Protein AF-A0A699ZUT2-F1 (afdb_monomer_lite)

Structure (mmCIF, N/CA/C/O backbone):
data_AF-A0A699ZUT2-F1
#
_entry.id   AF-A0A699ZUT2-F1
#
loop_
_atom_site.group_PDB
_atom_site.id
_atom_site.type_symbol
_atom_site.label_atom_id
_atom_site.label_alt_id
_atom_site.label_comp_id
_atom_site.label_asym_id
_atom_site.label_entity_id
_atom_site.label_seq_id
_atom_site.pdbx_PDB_ins_code
_atom_site.Cartn_x
_atom_site.Cartn_y
_atom_site.Cartn_z
_atom_site.occupancy
_atom_site.B_iso_or_equiv
_atom_site.auth_seq_id
_atom_site.auth_comp_id
_atom_site.auth_asym_id
_atom_site.auth_atom_id
_atom_site.pdbx_PDB_model_num
ATOM 1 N N . MET A 1 1 ? 23.102 4.026 -17.553 1.00 52.31 1 MET A N 1
ATOM 2 C CA . MET A 1 1 ? 23.564 2.687 -17.997 1.00 52.31 1 MET A CA 1
ATOM 3 C C . MET A 1 1 ? 22.927 2.369 -19.341 1.00 52.31 1 MET A C 1
ATOM 5 O O . MET A 1 1 ? 21.755 2.682 -19.497 1.00 52.31 1 MET A O 1
ATOM 9 N N . LYS A 1 2 ? 23.675 1.806 -20.303 1.00 62.84 2 LYS A N 1
ATOM 10 C CA . LYS A 1 2 ? 23.162 1.528 -21.662 1.00 62.84 2 LYS A CA 1
ATOM 11 C C . LYS A 1 2 ? 22.311 0.245 -21.755 1.00 62.84 2 LYS A C 1
ATOM 13 O O . LYS A 1 2 ? 21.400 0.224 -22.566 1.00 62.84 2 LYS A O 1
ATOM 18 N N . SER A 1 3 ? 22.538 -0.746 -20.881 1.00 69.25 3 SER A N 1
ATOM 19 C CA . SER A 1 3 ? 21.717 -1.967 -20.764 1.00 69.25 3 SER A CA 1
ATOM 20 C C . SER A 1 3 ? 21.745 -2.512 -19.327 1.00 69.25 3 SER A C 1
ATOM 22 O O . SER A 1 3 ? 22.806 -2.936 -18.875 1.00 69.25 3 SER A O 1
ATOM 24 N N . PRO A 1 4 ? 20.628 -2.495 -18.585 1.00 78.25 4 PRO A N 1
ATOM 25 C CA . PRO A 1 4 ? 20.560 -3.059 -17.234 1.00 78.25 4 PRO A CA 1
ATOM 26 C C . PRO A 1 4 ? 20.493 -4.589 -17.237 1.00 78.25 4 PRO A C 1
ATOM 28 O O . PRO A 1 4 ? 19.981 -5.164 -18.205 1.00 78.25 4 PRO A O 1
ATOM 31 N N . PRO A 1 5 ? 20.892 -5.240 -16.127 1.00 86.06 5 PRO A N 1
ATOM 32 C CA . PRO A 1 5 ? 20.570 -6.641 -15.874 1.00 86.06 5 PRO A CA 1
ATOM 33 C C . PRO A 1 5 ? 19.058 -6.886 -15.930 1.00 86.06 5 PRO A C 1
ATOM 35 O O . PRO A 1 5 ? 18.279 -6.035 -15.493 1.00 86.06 5 PRO A O 1
ATOM 38 N N . THR A 1 6 ? 18.639 -8.062 -16.402 1.00 86.56 6 THR A N 1
ATOM 39 C CA . THR A 1 6 ? 17.218 -8.437 -16.519 1.00 86.56 6 THR A CA 1
ATOM 40 C C . THR A 1 6 ? 16.470 -8.255 -15.201 1.00 86.56 6 THR A C 1
ATOM 42 O O . THR A 1 6 ? 15.451 -7.576 -15.177 1.00 86.56 6 THR A O 1
ATOM 45 N N . ALA A 1 7 ? 17.037 -8.724 -14.086 1.00 88.44 7 ALA A N 1
ATOM 46 C CA . ALA A 1 7 ? 16.442 -8.571 -12.757 1.00 88.44 7 ALA A CA 1
ATOM 47 C C . ALA A 1 7 ? 16.136 -7.104 -12.398 1.00 88.44 7 ALA A C 1
ATOM 49 O O . ALA A 1 7 ? 15.080 -6.796 -11.857 1.00 88.44 7 ALA A O 1
ATOM 50 N N . VAL A 1 8 ? 17.028 -6.172 -12.755 1.00 89.38 8 VAL A N 1
ATOM 51 C CA . VAL A 1 8 ? 16.824 -4.737 -12.498 1.00 89.38 8 VAL A CA 1
ATOM 52 C C . VAL A 1 8 ? 15.714 -4.173 -13.386 1.00 89.38 8 VAL A C 1
ATOM 54 O O . VAL A 1 8 ? 14.917 -3.372 -12.908 1.00 89.38 8 VAL A O 1
ATOM 57 N N . LYS A 1 9 ? 15.620 -4.603 -14.652 1.00 89.12 9 LYS A N 1
ATOM 58 C CA . LYS A 1 9 ? 14.530 -4.184 -15.551 1.00 89.12 9 LYS A CA 1
ATOM 59 C C . LYS A 1 9 ? 13.169 -4.603 -15.009 1.00 89.12 9 LYS A C 1
ATOM 61 O O . LYS A 1 9 ? 12.275 -3.769 -14.949 1.00 89.12 9 LYS A O 1
ATOM 66 N N . VAL A 1 10 ? 13.050 -5.853 -14.563 1.00 91.31 10 VAL A N 1
ATOM 67 C CA . VAL A 1 10 ? 11.799 -6.392 -14.013 1.00 91.31 10 VAL A CA 1
ATOM 68 C C . VAL A 1 10 ? 11.404 -5.655 -12.730 1.00 91.31 10 VAL A C 1
ATOM 70 O O . VAL A 1 10 ? 10.244 -5.292 -12.559 1.00 91.31 10 VAL A O 1
ATOM 73 N N . VAL A 1 11 ? 12.367 -5.360 -11.848 1.00 93.06 11 VAL A N 1
ATOM 74 C CA . VAL A 1 11 ? 12.107 -4.544 -10.650 1.00 93.06 11 VAL A CA 1
ATOM 75 C C . VAL A 1 11 ? 11.593 -3.158 -11.016 1.00 93.06 11 VAL A C 1
ATOM 77 O O . VAL A 1 11 ? 10.600 -2.701 -10.452 1.00 93.06 11 VAL A O 1
ATOM 80 N N . MET A 1 12 ? 12.232 -2.497 -11.977 1.00 92.31 12 MET A N 1
ATOM 81 C CA . MET A 1 12 ? 11.812 -1.166 -12.400 1.00 92.31 12 MET A CA 1
ATOM 82 C C . MET A 1 12 ? 10.453 -1.161 -13.099 1.00 92.31 12 MET A C 1
ATOM 84 O O . MET A 1 12 ? 9.676 -0.233 -12.896 1.00 92.31 12 MET A O 1
ATOM 88 N N . GLU A 1 13 ? 10.136 -2.201 -13.864 1.00 92.44 13 GLU A N 1
ATOM 89 C CA . GLU A 1 13 ? 8.817 -2.395 -14.463 1.00 92.44 13 GLU A CA 1
ATOM 90 C C . GLU A 1 13 ? 7.726 -2.496 -13.392 1.00 92.44 13 GLU A C 1
ATOM 92 O O . GLU A 1 13 ? 6.745 -1.755 -13.446 1.00 92.44 13 GLU A O 1
ATOM 97 N N . VAL A 1 14 ? 7.941 -3.312 -12.357 1.00 93.88 14 VAL A N 1
ATOM 98 C CA . VAL A 1 14 ? 7.014 -3.419 -11.221 1.00 93.88 14 VAL A CA 1
ATOM 99 C C . VAL A 1 14 ? 6.829 -2.077 -10.514 1.00 93.88 14 VAL A C 1
ATOM 101 O O . VAL A 1 14 ? 5.697 -1.689 -10.231 1.00 93.88 14 VAL A O 1
ATOM 104 N N . VAL A 1 15 ? 7.910 -1.334 -10.262 1.00 94.25 15 VAL A N 1
ATOM 105 C CA . VAL A 1 15 ? 7.824 -0.008 -9.627 1.00 94.25 15 VAL A CA 1
ATOM 106 C C . VAL A 1 15 ? 7.050 0.981 -10.504 1.00 94.25 15 VAL A C 1
ATOM 108 O O . VAL A 1 15 ? 6.222 1.734 -9.993 1.00 94.25 15 VAL A O 1
ATOM 111 N N . CYS A 1 16 ? 7.260 0.964 -11.823 1.00 94.31 16 CYS A N 1
ATOM 112 C CA . CYS A 1 16 ? 6.488 1.788 -12.748 1.00 94.31 16 CYS A CA 1
ATOM 113 C C . CYS A 1 16 ? 4.996 1.437 -12.721 1.00 94.31 16 CYS A C 1
ATOM 115 O O . CYS A 1 16 ? 4.174 2.348 -12.667 1.00 94.31 16 CYS A O 1
ATOM 117 N N . ILE A 1 17 ? 4.641 0.150 -12.705 1.00 93.88 17 ILE A N 1
ATOM 118 C CA . ILE A 1 17 ? 3.242 -0.294 -12.604 1.00 93.88 17 ILE A CA 1
ATOM 119 C C . ILE A 1 17 ? 2.628 0.167 -11.273 1.00 93.88 17 ILE A C 1
ATOM 121 O O . ILE A 1 17 ? 1.541 0.743 -11.272 1.00 93.88 17 ILE A O 1
ATOM 125 N N . MET A 1 18 ? 3.343 -0.012 -10.157 1.00 93.56 18 MET A N 1
ATOM 126 C CA . MET A 1 18 ? 2.904 0.408 -8.818 1.00 93.56 18 MET A CA 1
ATOM 127 C C . MET A 1 18 ? 2.629 1.913 -8.731 1.00 93.56 18 MET A C 1
ATOM 129 O O . MET A 1 18 ? 1.637 2.327 -8.133 1.00 93.56 18 MET A O 1
ATOM 133 N N . LEU A 1 19 ? 3.471 2.730 -9.367 1.00 93.50 19 LEU A N 1
ATOM 134 C CA . LEU A 1 19 ? 3.325 4.187 -9.428 1.00 93.50 19 LEU A CA 1
ATOM 135 C C . LEU A 1 19 ? 2.455 4.667 -10.605 1.00 93.50 19 LEU A C 1
ATOM 137 O O . LEU A 1 19 ? 2.426 5.860 -10.897 1.00 93.50 19 LEU A O 1
ATOM 141 N N . SER A 1 20 ? 1.745 3.760 -11.287 1.00 92.31 20 SER A N 1
ATOM 142 C CA . SER A 1 20 ? 0.875 4.070 -12.434 1.00 92.31 20 SER A CA 1
ATOM 143 C C . SER A 1 20 ? 1.576 4.817 -13.581 1.00 92.31 20 SER A C 1
ATOM 145 O O . SER A 1 20 ? 0.961 5.589 -14.323 1.00 92.31 20 SER A O 1
ATOM 147 N N . VAL A 1 21 ? 2.875 4.580 -13.759 1.00 92.75 21 VAL A N 1
ATOM 148 C CA . VAL A 1 21 ? 3.669 5.139 -14.853 1.00 92.75 21 VAL A CA 1
ATOM 149 C C . VAL A 1 21 ? 3.379 4.351 -16.127 1.00 92.75 21 VAL A C 1
ATOM 151 O O . VAL A 1 21 ? 3.568 3.137 -16.188 1.00 92.75 21 VAL A O 1
ATOM 154 N N . LYS A 1 22 ? 2.917 5.049 -17.168 1.00 88.94 22 LYS A N 1
ATOM 155 C CA . LYS A 1 22 ? 2.561 4.423 -18.447 1.00 88.94 22 LYS A CA 1
ATOM 156 C C . LYS A 1 22 ? 3.811 3.927 -19.191 1.00 88.94 22 LYS A C 1
ATOM 158 O O . LYS A 1 22 ? 4.807 4.656 -19.235 1.00 88.94 22 LYS A O 1
ATOM 163 N N . PRO A 1 23 ? 3.754 2.743 -19.826 1.00 89.81 23 PRO A N 1
ATOM 164 C CA . PRO A 1 23 ? 4.844 2.265 -20.661 1.00 89.81 23 PRO A CA 1
ATOM 165 C C . PRO A 1 23 ? 4.974 3.099 -21.933 1.00 89.81 23 PRO A C 1
ATOM 167 O O . PRO A 1 23 ? 4.012 3.702 -22.425 1.00 89.81 23 PRO A O 1
ATOM 170 N N . LYS A 1 24 ? 6.170 3.083 -22.515 1.00 88.00 24 LYS A N 1
ATOM 171 C CA . LYS A 1 24 ? 6.419 3.620 -23.848 1.00 88.00 24 LYS A CA 1
ATOM 172 C C . LYS A 1 24 ? 6.238 2.505 -24.873 1.00 88.00 24 LYS A C 1
ATOM 174 O O . LYS A 1 24 ? 6.893 1.477 -24.785 1.00 88.00 24 LYS A O 1
ATOM 179 N N . LYS A 1 25 ? 5.395 2.713 -25.886 1.00 85.00 25 LYS A N 1
ATOM 180 C CA . LYS A 1 25 ? 5.262 1.746 -26.986 1.00 85.00 25 LYS A CA 1
ATOM 181 C C . LYS A 1 25 ? 6.482 1.832 -27.899 1.00 85.00 25 LYS A C 1
ATOM 183 O O . LYS A 1 25 ? 6.680 2.854 -28.556 1.00 85.00 25 LYS A O 1
ATOM 188 N N . VAL A 1 26 ? 7.276 0.770 -27.946 1.00 83.25 26 VAL A N 1
ATOM 189 C CA . VAL A 1 26 ? 8.455 0.643 -28.817 1.00 83.25 26 VAL A CA 1
ATOM 190 C C . VAL A 1 26 ? 8.282 -0.545 -29.759 1.00 83.25 26 VAL A C 1
ATOM 192 O O . VAL A 1 26 ? 7.472 -1.429 -29.497 1.00 83.25 26 VAL A O 1
ATOM 195 N N . ASN A 1 27 ? 9.006 -0.565 -30.876 1.00 81.38 27 ASN A N 1
ATOM 196 C CA . ASN A 1 27 ? 8.993 -1.729 -31.762 1.00 81.38 27 ASN A CA 1
ATOM 197 C C . ASN A 1 27 ? 9.725 -2.891 -31.081 1.00 81.38 27 ASN A C 1
ATOM 199 O O . ASN A 1 27 ? 10.777 -2.689 -30.471 1.00 81.38 27 ASN A O 1
ATOM 203 N N . ASP A 1 28 ? 9.156 -4.088 -31.176 1.00 72.31 28 ASP A N 1
ATOM 204 C CA . ASP A 1 28 ? 9.745 -5.305 -30.633 1.00 72.31 28 ASP A CA 1
ATOM 205 C C . ASP A 1 28 ? 11.084 -5.590 -31.350 1.00 72.31 28 ASP A C 1
ATOM 207 O O . ASP A 1 28 ? 11.108 -5.671 -32.584 1.00 72.31 28 ASP A O 1
ATOM 211 N N . PRO A 1 29 ? 12.206 -5.736 -30.614 1.00 71.19 29 PRO A N 1
ATOM 212 C CA . PRO A 1 29 ? 13.508 -6.053 -31.198 1.00 71.19 29 PRO A CA 1
ATOM 213 C C . PRO A 1 29 ? 13.520 -7.357 -32.007 1.00 71.19 29 PRO A C 1
ATOM 215 O O . PRO A 1 29 ? 14.339 -7.497 -32.912 1.00 71.19 29 PRO A O 1
ATOM 218 N N . ALA A 1 30 ? 12.636 -8.307 -31.683 1.00 74.75 30 ALA A N 1
ATOM 219 C CA . ALA A 1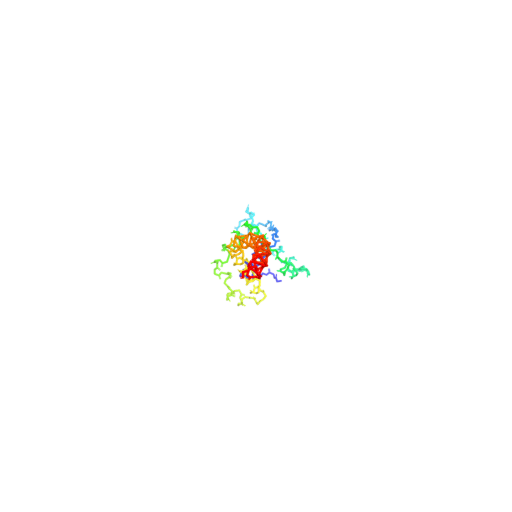 30 ? 12.515 -9.594 -32.365 1.00 74.75 30 ALA A CA 1
ATOM 220 C C . ALA A 1 30 ? 11.522 -9.562 -33.540 1.00 74.75 30 ALA A C 1
ATOM 222 O O . ALA A 1 30 ? 11.606 -10.401 -34.435 1.00 74.75 30 ALA A O 1
ATOM 223 N N . ASN A 1 31 ? 10.587 -8.606 -33.565 1.00 76.00 31 ASN A N 1
ATOM 224 C CA . ASN A 1 31 ? 9.647 -8.438 -34.670 1.00 76.00 31 ASN A CA 1
ATOM 225 C C . ASN A 1 31 ? 9.266 -6.957 -34.860 1.00 76.00 31 ASN A C 1
ATOM 227 O O . ASN A 1 31 ? 8.351 -6.469 -34.195 1.00 76.00 31 ASN A O 1
ATOM 231 N N . PRO A 1 32 ? 9.874 -6.250 -35.830 1.00 72.81 32 PRO A N 1
ATOM 232 C CA . PRO A 1 32 ? 9.634 -4.823 -36.062 1.00 72.81 32 PRO A CA 1
ATOM 233 C C . PRO A 1 32 ? 8.171 -4.447 -36.347 1.00 72.81 32 PRO A C 1
ATOM 235 O O . PRO A 1 32 ? 7.816 -3.274 -36.246 1.00 72.81 32 PRO A O 1
ATOM 238 N N . SER A 1 33 ? 7.321 -5.420 -36.700 1.00 75.44 33 SER A N 1
ATOM 239 C CA . SER A 1 33 ? 5.891 -5.208 -36.958 1.00 75.44 33 SER A CA 1
ATOM 240 C C . SER A 1 33 ? 5.034 -5.206 -35.685 1.00 75.44 33 SER A C 1
ATOM 242 O O . SER A 1 33 ? 3.864 -4.822 -35.731 1.00 75.44 33 SER A O 1
ATOM 244 N N . ARG A 1 34 ? 5.584 -5.628 -34.537 1.00 75.75 34 ARG A N 1
ATOM 245 C CA . ARG A 1 34 ? 4.878 -5.690 -33.251 1.00 75.75 34 ARG A CA 1
ATOM 246 C C . ARG A 1 34 ? 5.330 -4.547 -32.343 1.00 75.75 34 ARG A C 1
ATOM 248 O O . ARG A 1 34 ? 6.519 -4.279 -32.209 1.00 75.75 34 ARG A O 1
ATOM 255 N N . LYS A 1 35 ? 4.375 -3.883 -31.686 1.00 79.50 35 LYS A N 1
ATOM 256 C CA . LYS A 1 35 ? 4.663 -2.913 -30.619 1.00 79.50 35 LYS A CA 1
ATOM 257 C C . LYS A 1 35 ? 4.699 -3.632 -29.270 1.00 79.50 35 LYS A C 1
ATOM 259 O O . LYS A 1 35 ? 3.794 -4.410 -28.974 1.00 79.50 35 LYS A O 1
ATOM 264 N N . MET A 1 36 ? 5.726 -3.353 -28.479 1.00 81.62 36 MET A N 1
ATOM 265 C CA . MET A 1 36 ? 5.931 -3.846 -27.121 1.00 81.62 36 MET A CA 1
ATOM 266 C C . MET A 1 36 ? 5.895 -2.674 -26.137 1.00 81.62 36 MET A C 1
ATOM 268 O O . MET A 1 36 ? 6.329 -1.564 -26.459 1.00 81.62 36 MET A O 1
ATOM 272 N N . ASP A 1 37 ? 5.367 -2.928 -24.945 1.00 84.00 37 ASP A N 1
ATOM 273 C CA . ASP A 1 37 ? 5.354 -1.963 -23.853 1.00 84.00 37 ASP A CA 1
ATOM 274 C C . ASP A 1 37 ? 6.729 -1.951 -23.170 1.00 84.00 37 ASP A C 1
ATOM 276 O O . ASP A 1 37 ? 7.143 -2.924 -22.546 1.00 84.00 37 ASP A O 1
ATOM 280 N N . ASP A 1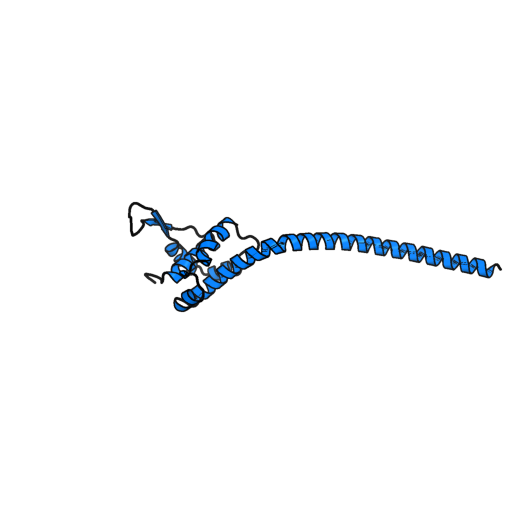 38 ? 7.462 -0.848 -23.324 1.00 87.81 38 ASP A N 1
ATOM 281 C CA . ASP A 1 38 ? 8.750 -0.619 -22.678 1.00 87.81 38 ASP A CA 1
ATOM 282 C C . ASP A 1 38 ? 8.582 0.228 -21.417 1.00 87.81 38 ASP A C 1
ATOM 284 O O . ASP A 1 38 ? 8.255 1.420 -21.468 1.00 87.81 38 ASP A O 1
ATOM 288 N N . TYR A 1 39 ? 8.865 -0.394 -20.278 1.00 89.56 39 TYR A N 1
ATOM 289 C CA . TYR A 1 39 ? 8.926 0.275 -18.984 1.00 89.56 39 TYR A CA 1
ATOM 290 C C . TYR A 1 39 ? 10.333 0.765 -18.628 1.00 89.56 39 TYR A C 1
ATOM 292 O O . TYR A 1 39 ? 10.482 1.571 -17.710 1.00 89.56 39 TYR A O 1
ATOM 300 N N . TRP A 1 40 ? 11.376 0.365 -19.363 1.00 88.88 40 TRP A N 1
ATOM 301 C CA . TRP A 1 40 ? 12.734 0.789 -19.045 1.00 88.88 40 TRP A CA 1
ATOM 302 C C . TRP A 1 40 ? 12.924 2.289 -19.283 1.00 88.88 40 TRP A C 1
ATOM 304 O O . TRP A 1 40 ? 13.340 2.998 -18.366 1.00 88.88 40 TRP A O 1
ATOM 314 N N . THR A 1 41 ? 12.548 2.805 -20.457 1.00 88.31 41 THR A N 1
ATOM 315 C CA . THR A 1 41 ? 12.643 4.245 -20.753 1.00 88.31 41 THR A CA 1
ATOM 316 C C . THR A 1 41 ? 11.960 5.131 -19.693 1.00 88.31 41 THR A C 1
ATOM 318 O O . THR A 1 41 ? 12.622 6.027 -19.161 1.00 88.31 41 THR A O 1
ATOM 321 N N . PRO A 1 42 ? 10.675 4.921 -19.334 1.00 91.25 42 PRO A N 1
ATOM 322 C CA . PRO A 1 42 ? 10.028 5.735 -18.305 1.00 91.25 42 PRO A CA 1
ATOM 323 C C . PRO A 1 42 ? 10.620 5.512 -16.907 1.00 91.25 42 PRO A C 1
ATOM 325 O O . PRO A 1 42 ? 10.683 6.458 -16.124 1.00 91.25 42 PRO A O 1
ATOM 328 N N . SER A 1 43 ? 11.130 4.315 -16.599 1.00 90.62 43 SER A N 1
ATOM 329 C CA . SER A 1 43 ? 11.789 4.063 -15.313 1.00 90.62 43 SER A CA 1
ATOM 330 C C . SER A 1 43 ? 13.067 4.884 -15.117 1.00 90.62 43 SER A C 1
ATOM 332 O O . SER A 1 43 ? 13.372 5.289 -14.000 1.00 90.62 43 SER A O 1
ATOM 334 N N . GLN A 1 44 ? 13.796 5.197 -16.193 1.00 89.75 44 GLN A N 1
ATOM 335 C CA . GLN A 1 44 ? 14.975 6.061 -16.110 1.00 89.75 44 GLN A CA 1
ATOM 336 C C . GLN A 1 44 ? 14.601 7.503 -15.763 1.00 89.75 44 GLN A C 1
ATOM 338 O O . GLN A 1 44 ? 15.295 8.135 -14.971 1.00 89.75 44 GLN A O 1
ATOM 343 N N . ALA A 1 45 ? 13.505 8.009 -16.334 1.00 90.75 45 ALA A N 1
ATOM 344 C CA . ALA A 1 45 ? 12.976 9.325 -15.989 1.00 90.75 45 ALA A CA 1
ATOM 345 C C . ALA A 1 45 ? 12.476 9.353 -14.538 1.00 90.75 45 ALA A C 1
ATOM 347 O O . ALA A 1 45 ? 12.768 10.293 -13.809 1.00 90.75 45 ALA A O 1
ATOM 348 N N . LEU A 1 46 ? 11.800 8.285 -14.105 1.00 91.38 46 LEU A N 1
ATOM 349 C CA . LEU A 1 46 ? 11.340 8.114 -12.729 1.00 91.38 46 LEU A CA 1
ATOM 350 C C . LEU A 1 46 ? 12.501 8.112 -11.724 1.00 91.38 46 LEU A C 1
ATOM 352 O O . LEU A 1 46 ? 12.420 8.779 -10.704 1.00 91.38 46 LEU A O 1
ATOM 356 N N . LEU A 1 47 ? 13.598 7.407 -12.018 1.00 89.19 47 LEU A N 1
ATOM 357 C CA . LEU A 1 47 ? 14.793 7.396 -11.163 1.00 89.19 47 LEU A CA 1
ATOM 358 C C . LEU A 1 47 ? 15.527 8.745 -11.133 1.00 89.19 47 LEU A C 1
ATOM 360 O O . LEU A 1 47 ? 16.267 9.008 -10.189 1.00 89.19 47 LEU A O 1
ATOM 364 N N . GLY A 1 48 ? 15.359 9.571 -12.167 1.00 89.75 48 GLY A N 1
ATOM 365 C CA . GLY A 1 48 ? 15.893 10.932 -12.221 1.00 89.75 48 GLY A CA 1
ATOM 366 C C . GLY A 1 48 ? 15.017 11.972 -11.516 1.00 89.75 48 GLY A C 1
ATOM 367 O O . GLY A 1 48 ? 15.446 13.115 -11.376 1.00 89.75 48 GLY A O 1
ATOM 368 N N . ASP A 1 49 ? 13.809 11.603 -11.086 1.00 93.12 49 ASP A N 1
ATOM 369 C CA . ASP A 1 49 ? 12.888 12.498 -10.390 1.00 93.12 49 ASP A CA 1
ATOM 370 C C . ASP A 1 49 ? 13.333 12.680 -8.925 1.00 93.12 49 ASP A C 1
ATOM 372 O O . ASP A 1 49 ? 13.360 11.704 -8.167 1.00 93.12 49 ASP A O 1
ATOM 376 N N . PRO A 1 50 ? 13.643 13.912 -8.475 1.00 93.19 50 PRO A N 1
ATOM 377 C CA . PRO A 1 50 ? 14.049 14.163 -7.092 1.00 93.19 50 PRO A CA 1
ATOM 378 C C . PRO A 1 50 ? 12.960 13.802 -6.070 1.00 93.19 50 PRO A C 1
ATOM 380 O O . PRO A 1 50 ? 13.272 13.536 -4.912 1.00 93.19 50 PRO A O 1
ATOM 383 N N . THR A 1 51 ? 11.690 13.747 -6.486 1.00 93.94 51 THR A N 1
ATOM 384 C CA . THR A 1 51 ? 10.551 13.384 -5.628 1.00 93.94 51 THR A CA 1
ATOM 385 C C . THR A 1 51 ? 10.291 11.880 -5.560 1.00 93.94 51 THR A C 1
ATOM 387 O O . THR A 1 51 ? 9.401 11.444 -4.832 1.00 93.94 51 THR A O 1
ATOM 390 N N . PHE A 1 52 ? 11.052 11.059 -6.293 1.00 92.94 52 PHE A N 1
ATOM 391 C CA . PHE A 1 52 ? 10.826 9.615 -6.370 1.00 92.94 52 PHE A CA 1
ATOM 392 C C . PHE A 1 52 ? 10.797 8.945 -4.992 1.00 92.94 52 PHE A C 1
ATOM 394 O O . PHE A 1 52 ? 9.900 8.155 -4.712 1.00 92.94 52 PHE A O 1
ATOM 401 N N . MET A 1 53 ? 11.736 9.294 -4.109 1.00 92.56 53 MET A N 1
ATOM 402 C CA . MET A 1 53 ? 11.784 8.706 -2.770 1.00 92.56 53 MET A CA 1
ATOM 403 C C . MET A 1 53 ? 10.566 9.098 -1.927 1.00 92.56 53 MET A C 1
ATOM 405 O O . MET A 1 53 ? 9.976 8.241 -1.274 1.00 92.56 53 MET A O 1
ATOM 409 N N . THR A 1 54 ? 10.146 10.363 -2.000 1.00 94.25 54 THR A N 1
ATOM 410 C CA . THR A 1 54 ? 8.932 10.856 -1.337 1.00 94.25 54 THR A CA 1
ATOM 411 C C . THR A 1 54 ? 7.700 10.097 -1.824 1.00 94.25 54 THR A C 1
ATOM 413 O O . THR A 1 54 ? 6.935 9.597 -1.008 1.00 94.25 54 THR A O 1
ATOM 416 N N . LYS A 1 55 ? 7.565 9.877 -3.140 1.00 94.12 55 LYS A N 1
ATOM 417 C CA . LYS A 1 55 ? 6.462 9.089 -3.722 1.00 94.12 55 LYS A CA 1
ATOM 418 C C . LYS A 1 55 ? 6.403 7.650 -3.201 1.00 94.12 55 LYS A C 1
ATOM 420 O O . LYS A 1 55 ? 5.314 7.103 -3.078 1.00 94.12 55 LYS A O 1
ATOM 425 N N . LEU A 1 56 ? 7.550 7.027 -2.915 1.00 93.19 56 LEU A N 1
ATOM 426 C CA . LEU A 1 56 ? 7.595 5.677 -2.337 1.00 93.19 56 LEU A CA 1
ATOM 427 C C . LEU A 1 56 ? 7.233 5.659 -0.846 1.00 93.19 56 LEU A C 1
ATOM 429 O O . LEU A 1 56 ? 6.657 4.677 -0.377 1.00 93.19 56 LEU A O 1
ATOM 433 N N . GLN A 1 57 ? 7.598 6.709 -0.106 1.00 91.81 57 GLN A N 1
ATOM 434 C CA . GLN A 1 57 ? 7.319 6.846 1.327 1.00 91.81 57 GLN A CA 1
ATOM 435 C C . GLN A 1 57 ? 5.856 7.208 1.598 1.00 91.81 57 GLN A C 1
ATOM 437 O O . GLN A 1 57 ? 5.242 6.648 2.502 1.00 91.81 57 GLN A O 1
ATOM 442 N N . GLU A 1 58 ? 5.300 8.108 0.793 1.00 93.94 58 GLU A N 1
ATOM 443 C CA 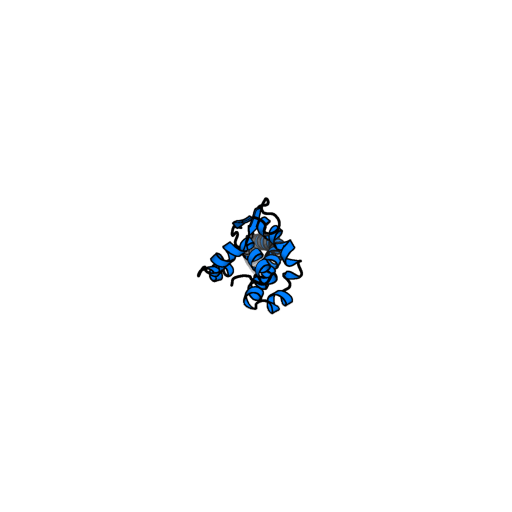. GLU A 1 58 ? 3.919 8.595 0.883 1.00 93.94 58 GLU A CA 1
ATOM 444 C C . GLU A 1 58 ? 2.940 7.749 0.056 1.00 93.94 58 GLU A C 1
ATOM 446 O O . GLU A 1 58 ? 1.792 8.138 -0.150 1.00 93.94 58 GLU A O 1
ATOM 451 N N . TYR A 1 59 ? 3.381 6.592 -0.443 1.00 94.31 59 TYR A N 1
ATOM 452 C CA . TYR A 1 59 ? 2.541 5.715 -1.244 1.00 94.31 59 TYR A CA 1
ATOM 453 C C . TYR A 1 59 ? 1.303 5.274 -0.454 1.00 94.31 59 TYR A C 1
ATOM 455 O O . TYR A 1 59 ? 1.420 4.713 0.642 1.00 94.31 59 TYR A O 1
ATOM 463 N N . ASP A 1 60 ? 0.117 5.494 -1.028 1.00 92.25 60 ASP A N 1
ATOM 464 C CA . ASP A 1 60 ? -1.158 5.104 -0.425 1.00 92.25 60 ASP A CA 1
ATOM 465 C C . ASP A 1 60 ? -1.352 3.581 -0.487 1.00 92.25 60 ASP A C 1
ATOM 467 O O . ASP A 1 60 ? -2.040 3.022 -1.343 1.00 92.25 60 ASP A O 1
ATOM 471 N N . LYS A 1 61 ? -0.700 2.898 0.453 1.00 89.56 61 LYS A N 1
ATOM 472 C CA . LYS A 1 61 ? -0.780 1.449 0.662 1.00 89.56 61 LYS A CA 1
ATOM 473 C C . LYS A 1 61 ? -2.171 0.971 1.092 1.00 89.56 61 LYS A C 1
ATOM 475 O O . LYS A 1 61 ? -2.442 -0.224 1.012 1.00 89.56 61 LYS A O 1
ATOM 480 N N . ASP A 1 62 ? -3.015 1.874 1.591 1.00 87.50 62 ASP A N 1
ATOM 481 C CA . ASP A 1 62 ? -4.345 1.552 2.104 1.00 87.50 62 ASP A CA 1
ATOM 482 C C . ASP A 1 62 ? -5.377 1.482 0.962 1.00 87.50 62 ASP A C 1
ATOM 484 O O . ASP A 1 62 ? -6.344 0.726 1.062 1.00 87.50 62 ASP A O 1
ATOM 488 N N . ASN A 1 63 ? -5.129 2.178 -0.158 1.00 88.44 63 ASN A N 1
ATOM 489 C CA . ASN A 1 63 ? -6.023 2.228 -1.322 1.00 88.44 63 ASN A CA 1
ATOM 490 C C . ASN A 1 63 ? -5.337 1.847 -2.645 1.00 88.44 63 ASN A C 1
ATOM 492 O O . ASN A 1 63 ? -5.521 2.510 -3.669 1.00 88.44 63 ASN A O 1
ATOM 496 N N . ILE A 1 64 ? -4.564 0.757 -2.668 1.00 91.75 64 ILE A N 1
ATOM 497 C CA . ILE A 1 64 ? -3.924 0.298 -3.909 1.00 91.75 64 ILE A CA 1
ATOM 498 C C . ILE A 1 64 ? -4.990 -0.245 -4.885 1.00 91.75 64 ILE A C 1
ATOM 500 O O . ILE A 1 64 ? -5.707 -1.195 -4.554 1.00 91.75 64 ILE A O 1
ATOM 504 N N . PRO A 1 65 ? -5.092 0.281 -6.123 1.00 91.62 65 PRO A N 1
ATOM 505 C CA . PRO A 1 65 ? -6.029 -0.234 -7.115 1.00 91.62 65 PRO A CA 1
ATOM 506 C C . PRO A 1 65 ? -5.819 -1.727 -7.401 1.00 91.62 65 PRO A C 1
ATOM 508 O O . PRO A 1 65 ? -4.708 -2.172 -7.698 1.00 91.62 65 PRO A O 1
ATOM 511 N N . ALA A 1 66 ? -6.905 -2.505 -7.419 1.00 90.19 66 ALA A N 1
ATOM 512 C CA . ALA A 1 66 ? -6.845 -3.952 -7.655 1.00 90.19 66 ALA A CA 1
ATOM 513 C C . ALA A 1 66 ? -6.175 -4.325 -8.992 1.00 90.19 66 ALA A C 1
ATOM 515 O O . ALA A 1 66 ? -5.516 -5.362 -9.086 1.00 90.19 66 ALA A O 1
ATOM 516 N N . VAL A 1 67 ? -6.303 -3.463 -10.008 1.00 92.31 67 VAL A N 1
ATOM 517 C CA . VAL A 1 67 ? -5.641 -3.630 -11.311 1.00 92.31 67 VAL A CA 1
ATOM 518 C C . VAL A 1 67 ? -4.114 -3.624 -11.187 1.00 92.31 67 VAL A C 1
ATOM 520 O O . VAL A 1 67 ? -3.456 -4.426 -11.843 1.00 92.31 67 VAL A O 1
ATOM 523 N N . ILE A 1 68 ? -3.552 -2.793 -10.301 1.00 93.75 68 ILE A N 1
ATOM 524 C CA . ILE A 1 68 ? -2.105 -2.696 -10.069 1.00 93.75 68 ILE A CA 1
ATOM 525 C C . ILE A 1 68 ? -1.606 -3.963 -9.378 1.00 93.75 68 ILE A C 1
ATOM 527 O O . ILE A 1 68 ? -0.689 -4.610 -9.876 1.00 93.75 68 ILE A O 1
ATOM 531 N N . ILE A 1 69 ? -2.251 -4.372 -8.281 1.00 92.12 69 ILE A N 1
ATOM 532 C CA . ILE A 1 69 ? -1.871 -5.591 -7.547 1.00 92.12 69 ILE A CA 1
ATOM 533 C C . ILE A 1 69 ? -1.957 -6.825 -8.449 1.00 92.12 69 ILE A C 1
ATOM 535 O O . ILE A 1 69 ? -1.044 -7.650 -8.471 1.00 92.12 69 ILE A O 1
ATOM 539 N N . THR A 1 70 ? -3.027 -6.937 -9.238 1.00 92.12 70 THR A N 1
ATOM 540 C CA . THR A 1 70 ? -3.214 -8.060 -10.169 1.00 92.12 70 THR A CA 1
ATOM 541 C C . THR A 1 70 ? -2.144 -8.073 -11.259 1.00 92.12 70 THR A C 1
ATOM 543 O O . THR A 1 70 ? -1.661 -9.145 -11.613 1.00 92.12 70 THR A O 1
ATOM 546 N N . ALA A 1 71 ? -1.732 -6.903 -11.756 1.00 92.19 71 ALA A N 1
ATOM 547 C CA . ALA A 1 71 ? -0.654 -6.793 -12.732 1.00 92.19 71 ALA A CA 1
ATOM 548 C C . ALA A 1 71 ? 0.723 -7.132 -12.135 1.00 92.19 71 ALA A C 1
ATOM 550 O O . ALA A 1 71 ? 1.541 -7.736 -12.820 1.00 92.19 71 ALA A O 1
ATOM 551 N N . VAL A 1 72 ? 0.982 -6.785 -10.870 1.00 92.81 72 VAL A N 1
ATOM 552 C CA . VAL A 1 72 ? 2.289 -6.979 -10.214 1.00 92.81 72 VAL A CA 1
ATOM 553 C C . VAL A 1 72 ? 2.491 -8.407 -9.696 1.00 92.81 72 VAL A C 1
ATOM 555 O O . VAL A 1 72 ? 3.609 -8.918 -9.756 1.00 92.81 72 VAL A O 1
ATOM 558 N N . ARG A 1 73 ? 1.437 -9.086 -9.229 1.00 90.69 73 ARG A N 1
ATOM 559 C CA . ARG A 1 73 ? 1.519 -10.446 -8.657 1.00 90.69 73 ARG A CA 1
ATOM 560 C C . ARG A 1 73 ? 2.305 -11.457 -9.504 1.00 90.69 73 ARG A C 1
ATOM 562 O O . ARG A 1 73 ? 3.226 -12.058 -8.955 1.00 90.69 73 ARG A O 1
ATOM 569 N N . PRO A 1 74 ? 2.061 -11.591 -10.823 1.00 91.69 74 PRO A N 1
ATOM 570 C CA . PRO A 1 74 ? 2.815 -12.519 -11.663 1.00 91.69 74 PRO A CA 1
ATOM 571 C C . PRO A 1 74 ? 4.319 -12.246 -11.704 1.00 91.69 74 PRO A C 1
ATOM 573 O O . PRO A 1 74 ? 5.082 -13.136 -12.059 1.00 91.69 74 PRO A O 1
ATOM 576 N N . TYR A 1 75 ? 4.767 -11.025 -11.397 1.00 90.00 75 TYR A N 1
ATOM 577 C CA . TYR A 1 75 ? 6.189 -10.704 -11.312 1.00 90.00 75 TYR A CA 1
ATOM 578 C C . TYR A 1 75 ? 6.789 -11.154 -9.982 1.00 90.00 75 TYR A C 1
ATOM 580 O O . TYR A 1 75 ? 7.917 -11.634 -9.976 1.00 90.00 75 TYR A O 1
ATOM 588 N N . LEU A 1 76 ? 6.040 -11.054 -8.880 1.00 87.94 76 LEU A N 1
ATOM 589 C CA . LEU A 1 76 ? 6.507 -11.449 -7.545 1.00 87.94 76 LEU A CA 1
ATOM 590 C C . LEU A 1 76 ? 6.760 -12.958 -7.423 1.00 87.94 76 LEU A C 1
ATOM 592 O O . LEU A 1 76 ? 7.608 -13.362 -6.626 1.00 87.94 76 LEU A O 1
ATOM 596 N N . ASP A 1 77 ? 6.059 -13.761 -8.226 1.00 86.75 77 ASP A N 1
ATOM 597 C CA . ASP A 1 77 ? 6.208 -15.220 -8.283 1.00 86.75 77 ASP A CA 1
ATOM 598 C C . ASP A 1 77 ? 7.350 -15.676 -9.213 1.00 86.75 77 ASP A C 1
ATOM 600 O O . ASP A 1 77 ? 7.737 -16.847 -9.207 1.00 86.75 77 ASP A O 1
ATOM 604 N N . LYS A 1 78 ? 7.924 -14.771 -10.023 1.00 85.44 78 LYS A N 1
ATOM 605 C CA . LYS A 1 78 ? 9.018 -15.117 -10.941 1.00 85.44 78 LYS A CA 1
ATOM 606 C C . LYS A 1 78 ? 10.354 -15.235 -10.197 1.00 85.44 78 LYS A C 1
ATOM 608 O O . LYS A 1 78 ? 10.684 -14.369 -9.385 1.00 85.44 78 LYS A O 1
ATOM 613 N N . PRO A 1 79 ? 11.218 -16.202 -10.569 1.00 83.44 79 PRO A N 1
ATOM 614 C CA . PRO A 1 79 ? 12.566 -16.327 -10.003 1.00 83.44 79 PRO A CA 1
ATOM 615 C C . PRO A 1 79 ? 13.430 -15.070 -10.186 1.00 83.44 79 PRO A C 1
ATOM 617 O O . PRO A 1 79 ? 14.265 -14.748 -9.341 1.00 83.44 79 PRO A O 1
ATOM 620 N N . GLU A 1 80 ? 13.203 -14.332 -11.275 1.00 82.44 80 GLU A N 1
ATOM 621 C CA . GLU A 1 80 ? 13.910 -13.091 -11.616 1.00 82.44 80 GLU A CA 1
ATOM 622 C C . GLU A 1 80 ? 13.635 -11.947 -10.630 1.00 82.44 80 GLU A C 1
ATOM 624 O O . GLU A 1 80 ? 14.455 -11.039 -10.506 1.00 82.44 80 GLU A O 1
ATOM 629 N N . PHE A 1 81 ? 12.512 -12.010 -9.906 1.00 85.81 81 PHE A N 1
ATOM 630 C CA . PHE A 1 81 ? 12.144 -11.056 -8.860 1.00 85.81 81 PHE A CA 1
ATOM 631 C C . PHE A 1 81 ? 12.519 -11.549 -7.455 1.00 85.81 81 PHE A C 1
ATOM 633 O O . PHE A 1 81 ? 12.194 -10.904 -6.457 1.00 85.81 81 PHE A O 1
ATOM 640 N N . SER A 1 82 ? 13.217 -12.68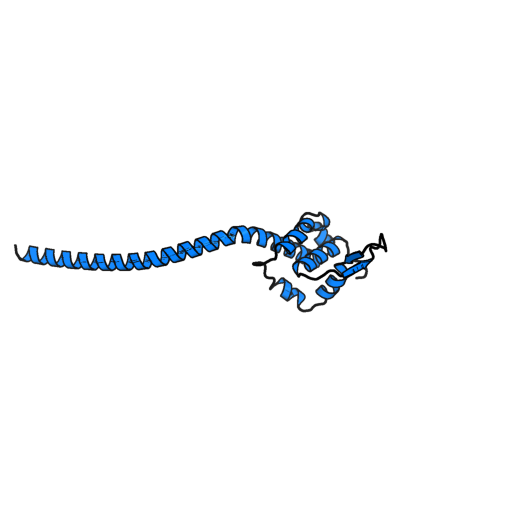4 -7.336 1.00 88.12 82 SER A N 1
ATOM 641 C CA . SER A 1 82 ? 13.655 -13.169 -6.028 1.00 88.12 82 SER A CA 1
ATOM 642 C C . SER A 1 82 ? 14.617 -12.161 -5.374 1.00 88.12 82 SER A C 1
ATOM 644 O O . SER A 1 82 ? 15.566 -11.704 -6.022 1.00 88.12 82 SER A O 1
ATOM 646 N N . PRO A 1 83 ? 14.416 -11.806 -4.089 1.00 89.31 83 PRO A N 1
ATOM 647 C CA . PRO A 1 83 ? 15.262 -10.827 -3.411 1.00 89.31 83 PRO A CA 1
ATOM 648 C C . PRO A 1 83 ? 16.754 -11.179 -3.476 1.00 89.31 83 PRO A C 1
ATOM 650 O O . PRO A 1 83 ? 17.580 -10.297 -3.683 1.00 89.31 83 PRO A O 1
ATOM 653 N N . GLU A 1 84 ? 17.105 -12.463 -3.389 1.00 89.25 84 GLU A N 1
ATOM 654 C CA . GLU A 1 84 ? 18.492 -12.933 -3.477 1.00 89.25 84 GLU A CA 1
ATOM 655 C C . GLU A 1 84 ? 19.132 -12.661 -4.846 1.00 89.25 84 GLU A C 1
ATOM 657 O O . GLU A 1 84 ? 20.270 -12.190 -4.925 1.00 89.25 84 GLU A O 1
ATOM 662 N N . LEU A 1 85 ? 18.407 -12.929 -5.937 1.00 87.88 85 LEU A N 1
ATOM 663 C CA . LEU A 1 85 ? 18.902 -12.710 -7.296 1.00 87.88 85 LEU A CA 1
ATOM 664 C C . LEU A 1 85 ? 19.004 -11.211 -7.594 1.00 87.88 85 LEU A C 1
ATOM 666 O O . LEU A 1 85 ? 20.017 -10.748 -8.126 1.00 87.88 85 LEU A O 1
ATOM 670 N N . VAL A 1 86 ? 18.001 -10.435 -7.178 1.00 90.25 86 VAL A N 1
ATOM 671 C CA . VAL A 1 86 ? 18.005 -8.976 -7.323 1.00 90.25 86 VAL A CA 1
ATOM 672 C C . VAL A 1 86 ? 19.143 -8.348 -6.515 1.00 90.25 86 VAL A C 1
ATOM 674 O O . VAL A 1 86 ? 19.824 -7.464 -7.029 1.00 90.25 86 VAL A O 1
ATOM 677 N N . GLN A 1 87 ? 19.413 -8.817 -5.293 1.00 91.31 87 GLN A N 1
ATOM 678 C CA . GLN A 1 87 ? 20.498 -8.298 -4.454 1.00 91.31 87 GLN A CA 1
ATOM 679 C C . GLN A 1 87 ? 21.876 -8.509 -5.082 1.00 91.31 87 GLN A C 1
ATOM 681 O O . GLN A 1 87 ? 22.712 -7.604 -5.025 1.00 91.31 87 GLN A O 1
ATOM 686 N N . LYS A 1 88 ? 22.096 -9.669 -5.717 1.00 88.75 88 LYS A N 1
ATOM 687 C CA . LYS A 1 88 ? 23.323 -9.947 -6.479 1.00 88.75 88 LYS A CA 1
ATOM 688 C C . LYS A 1 88 ? 23.484 -9.000 -7.671 1.00 88.75 88 LYS A C 1
ATOM 690 O O . LYS A 1 88 ? 24.608 -8.640 -8.002 1.00 88.75 88 LYS A O 1
ATOM 695 N N . ALA A 1 89 ? 22.382 -8.578 -8.293 1.00 89.69 89 ALA A N 1
ATOM 696 C CA . ALA A 1 89 ? 22.408 -7.646 -9.418 1.00 89.69 89 ALA A CA 1
ATOM 697 C C . ALA A 1 89 ? 22.554 -6.174 -8.985 1.00 89.69 89 ALA A C 1
ATOM 699 O O . ALA A 1 89 ? 23.285 -5.415 -9.621 1.00 89.69 89 ALA A O 1
ATOM 700 N N . SER A 1 90 ? 21.842 -5.740 -7.939 1.00 89.19 90 SER A N 1
ATOM 701 C CA . SER A 1 90 ? 21.877 -4.366 -7.428 1.00 89.19 90 SER A CA 1
ATOM 702 C C . SER A 1 90 ? 21.267 -4.250 -6.026 1.00 89.19 90 SER A C 1
ATOM 704 O O . SER A 1 90 ? 20.095 -4.558 -5.804 1.00 89.19 90 SER A O 1
ATOM 706 N N . LYS A 1 91 ? 22.034 -3.678 -5.087 1.00 89.50 91 LYS A N 1
ATOM 707 C CA . LYS A 1 91 ? 21.557 -3.371 -3.724 1.00 89.50 91 LYS A CA 1
ATOM 708 C C . LYS A 1 91 ? 20.396 -2.371 -3.711 1.00 89.50 91 LYS A C 1
ATOM 710 O O . LYS A 1 91 ? 19.496 -2.495 -2.889 1.00 89.50 91 LYS A O 1
ATOM 715 N N . ALA A 1 92 ? 20.395 -1.398 -4.623 1.00 88.12 92 ALA A N 1
ATOM 716 C CA . ALA A 1 92 ? 19.306 -0.428 -4.723 1.00 88.12 92 ALA A CA 1
ATOM 717 C C . ALA A 1 92 ? 18.024 -1.086 -5.261 1.00 88.12 92 ALA A C 1
ATOM 719 O O . ALA A 1 92 ? 16.945 -0.889 -4.707 1.00 88.12 92 ALA A O 1
ATOM 720 N N . ALA A 1 93 ? 18.152 -1.939 -6.286 1.00 90.31 93 ALA A N 1
ATOM 721 C CA . ALA A 1 93 ? 17.018 -2.691 -6.822 1.00 90.31 93 ALA A CA 1
ATOM 722 C C . ALA A 1 93 ? 16.449 -3.677 -5.789 1.00 90.31 93 ALA A C 1
ATOM 724 O O . ALA A 1 93 ? 15.247 -3.914 -5.764 1.00 90.31 93 ALA A O 1
ATOM 725 N N . PHE A 1 94 ? 17.284 -4.211 -4.897 1.00 92.06 94 PHE A N 1
ATOM 726 C CA . PHE A 1 94 ? 16.830 -5.060 -3.798 1.00 92.06 94 PHE A CA 1
ATOM 727 C C . PHE A 1 94 ? 15.889 -4.331 -2.836 1.00 92.06 94 PHE A C 1
ATOM 729 O O . PHE A 1 94 ? 14.855 -4.887 -2.473 1.00 92.06 94 PHE A O 1
ATOM 736 N N . GLY A 1 95 ? 16.197 -3.081 -2.474 1.00 92.88 95 GLY A N 1
ATOM 737 C CA . GLY A 1 95 ? 15.300 -2.261 -1.654 1.00 92.88 95 GLY A CA 1
ATOM 738 C C . GLY A 1 95 ? 13.935 -2.060 -2.320 1.00 92.88 95 GLY A C 1
ATOM 739 O O . GLY A 1 95 ? 12.904 -2.253 -1.683 1.00 92.88 95 GLY A O 1
ATOM 740 N N . LEU A 1 96 ? 13.926 -1.768 -3.624 1.00 93.50 96 LEU A N 1
ATOM 741 C CA . LEU A 1 96 ? 12.695 -1.613 -4.409 1.00 93.50 96 LEU A CA 1
ATOM 742 C C . LEU A 1 96 ? 11.913 -2.929 -4.559 1.00 93.50 96 LEU A C 1
ATOM 744 O O . LEU A 1 96 ? 10.687 -2.931 -4.464 1.00 93.50 96 LEU A O 1
ATOM 748 N N . CYS A 1 97 ? 12.608 -4.055 -4.737 1.00 93.50 97 CYS A N 1
ATOM 749 C CA . CYS A 1 97 ? 12.007 -5.390 -4.749 1.00 93.50 97 CYS A CA 1
ATOM 750 C C . CYS A 1 97 ? 11.314 -5.695 -3.413 1.00 93.50 97 CYS A C 1
ATOM 752 O O . CYS A 1 97 ? 10.148 -6.096 -3.396 1.00 93.50 97 CYS A O 1
ATOM 754 N N . GLN A 1 98 ? 11.991 -5.452 -2.286 1.00 94.06 98 GLN A N 1
ATOM 755 C CA . GLN A 1 98 ? 11.387 -5.633 -0.967 1.00 94.06 98 GLN A CA 1
ATOM 756 C C . GLN A 1 98 ? 10.198 -4.704 -0.739 1.00 94.06 98 GLN A C 1
ATOM 758 O O . GLN A 1 98 ? 9.172 -5.163 -0.244 1.00 94.06 98 GLN A O 1
ATOM 763 N N . TRP A 1 99 ? 10.313 -3.434 -1.132 1.00 95.31 99 TRP A N 1
ATOM 764 C CA . TRP A 1 99 ? 9.221 -2.470 -1.038 1.00 95.31 99 TRP A CA 1
ATOM 765 C C . TRP A 1 99 ? 7.979 -2.963 -1.790 1.00 95.31 99 TRP A C 1
ATOM 767 O O . TRP A 1 99 ? 6.905 -3.038 -1.200 1.00 95.31 99 TRP A O 1
ATOM 777 N N . ALA A 1 100 ? 8.122 -3.412 -3.040 1.00 94.38 100 ALA A N 1
ATOM 778 C CA . ALA A 1 100 ? 6.995 -3.919 -3.826 1.00 94.38 100 ALA A CA 1
ATOM 779 C C . ALA A 1 100 ? 6.344 -5.163 -3.188 1.00 94.38 100 ALA A C 1
ATOM 781 O O . ALA A 1 100 ? 5.117 -5.253 -3.115 1.00 94.38 100 ALA A O 1
ATOM 782 N N . ARG A 1 101 ? 7.152 -6.097 -2.662 1.00 93.50 101 ARG A N 1
ATOM 783 C CA . ARG A 1 101 ? 6.645 -7.275 -1.930 1.00 93.50 101 ARG A CA 1
ATOM 784 C C . ARG A 1 101 ? 5.921 -6.882 -0.645 1.00 93.50 101 ARG A C 1
ATOM 786 O O . ARG A 1 101 ? 4.897 -7.476 -0.322 1.00 93.50 101 ARG A O 1
ATOM 793 N N . ALA A 1 102 ? 6.440 -5.892 0.079 1.00 93.62 102 ALA A N 1
ATOM 794 C CA . ALA A 1 102 ? 5.814 -5.383 1.291 1.00 93.62 102 ALA A CA 1
ATOM 795 C C . ALA A 1 102 ? 4.454 -4.735 0.991 1.00 93.62 102 ALA A C 1
ATOM 797 O O . ALA A 1 102 ? 3.506 -4.976 1.733 1.00 93.62 102 ALA A O 1
ATOM 798 N N . MET A 1 103 ? 4.334 -3.985 -0.110 1.00 94.19 103 MET A N 1
ATOM 799 C CA . MET A 1 103 ? 3.064 -3.377 -0.518 1.00 94.19 103 MET A CA 1
ATOM 800 C C . MET A 1 103 ? 2.006 -4.422 -0.901 1.00 94.19 103 MET A C 1
ATOM 802 O O . MET A 1 103 ? 0.864 -4.309 -0.465 1.00 94.19 103 MET A O 1
ATOM 806 N N . GLU A 1 104 ? 2.370 -5.472 -1.648 1.00 92.69 104 GLU A N 1
ATOM 807 C CA . GLU A 1 104 ? 1.425 -6.559 -1.968 1.00 92.69 104 GLU A CA 1
ATOM 808 C C . GLU A 1 104 ? 0.986 -7.320 -0.712 1.00 92.69 104 GLU A C 1
ATOM 810 O O . GLU A 1 104 ? -0.207 -7.557 -0.504 1.00 92.69 104 GLU A O 1
ATOM 815 N N . ALA A 1 105 ? 1.938 -7.639 0.170 1.00 91.56 105 ALA A N 1
ATOM 816 C CA . ALA A 1 105 ? 1.635 -8.300 1.431 1.00 91.56 105 ALA A CA 1
ATOM 817 C C . ALA A 1 105 ? 0.726 -7.435 2.320 1.00 91.56 105 ALA A C 1
ATOM 819 O O . ALA A 1 105 ? -0.180 -7.971 2.964 1.00 91.56 105 ALA A O 1
ATOM 820 N N . TYR A 1 106 ? 0.943 -6.114 2.334 1.00 92.38 106 TYR A N 1
ATOM 821 C CA . TYR A 1 106 ? 0.098 -5.164 3.050 1.00 92.38 106 TYR A CA 1
ATOM 822 C C . TYR A 1 106 ? -1.328 -5.163 2.502 1.00 92.38 106 TYR A C 1
ATOM 824 O O . TYR A 1 106 ? -2.246 -5.386 3.283 1.00 92.38 106 TYR A O 1
ATOM 832 N N . ASP A 1 107 ? -1.526 -5.008 1.188 1.00 91.19 107 ASP A N 1
ATOM 833 C CA . ASP A 1 107 ? -2.855 -5.045 0.550 1.00 91.19 107 ASP A CA 1
ATOM 834 C C . ASP A 1 107 ? -3.619 -6.333 0.901 1.00 91.19 107 ASP A C 1
ATOM 836 O O . ASP A 1 107 ? -4.795 -6.301 1.285 1.00 91.19 107 ASP A O 1
ATOM 840 N N . ARG A 1 108 ? -2.931 -7.480 0.856 1.00 88.50 108 ARG A N 1
ATOM 841 C CA . ARG A 1 108 ? -3.521 -8.773 1.216 1.00 88.50 108 ARG A CA 1
ATOM 842 C C . ARG A 1 108 ? -4.016 -8.801 2.663 1.00 88.50 108 ARG A C 1
ATOM 844 O O . ARG A 1 108 ? -5.102 -9.314 2.927 1.00 88.50 108 ARG A O 1
ATOM 851 N N . VAL A 1 109 ? -3.227 -8.277 3.600 1.00 87.25 109 VAL A N 1
ATOM 852 C CA . VAL A 1 109 ? -3.588 -8.239 5.026 1.00 87.25 109 VAL A CA 1
ATOM 853 C C . VAL A 1 109 ? -4.648 -7.171 5.297 1.00 87.25 109 VAL A C 1
ATOM 855 O O . VAL A 1 109 ? -5.602 -7.434 6.029 1.00 87.25 109 VAL A O 1
ATOM 858 N N . ALA A 1 110 ? -4.536 -5.997 4.678 1.00 86.88 110 ALA A N 1
ATOM 859 C CA . ALA A 1 110 ? -5.462 -4.882 4.828 1.00 86.88 110 ALA A CA 1
ATOM 860 C C . ALA A 1 110 ? -6.895 -5.292 4.469 1.00 86.88 110 ALA A C 1
ATOM 862 O O . ALA A 1 110 ? -7.813 -5.005 5.233 1.00 86.88 110 ALA A O 1
ATOM 863 N N . LYS A 1 111 ? -7.087 -6.081 3.404 1.00 82.31 111 LYS A N 1
ATOM 864 C CA . LYS A 1 111 ? -8.402 -6.634 3.022 1.00 82.31 111 LYS A CA 1
ATOM 865 C C . LYS A 1 111 ? -9.043 -7.517 4.095 1.00 82.31 111 LYS A C 1
ATOM 867 O O . LYS A 1 111 ? -10.264 -7.561 4.204 1.00 82.31 111 LYS A O 1
ATOM 872 N N . VAL A 1 112 ? -8.239 -8.201 4.908 1.00 82.81 112 VAL A N 1
ATOM 873 C CA . VAL A 1 112 ? -8.721 -9.038 6.021 1.00 82.81 112 VAL A CA 1
ATOM 874 C C . VAL A 1 112 ? -8.936 -8.212 7.293 1.00 82.81 112 VAL A C 1
ATOM 876 O O . VAL A 1 112 ? -9.815 -8.521 8.099 1.00 82.81 112 VAL A O 1
ATOM 879 N N . VAL A 1 113 ? -8.135 -7.166 7.494 1.00 81.50 113 VAL A N 1
ATOM 880 C CA . VAL A 1 113 ? -8.168 -6.321 8.695 1.00 81.50 113 VAL A CA 1
ATOM 881 C C . VAL A 1 113 ? -9.244 -5.235 8.607 1.00 81.50 113 VAL A C 1
ATOM 883 O O . VAL A 1 113 ? -9.880 -4.948 9.618 1.00 81.50 113 VAL A O 1
ATOM 886 N N . ALA A 1 114 ? -9.504 -4.674 7.427 1.00 81.88 114 ALA A N 1
ATOM 887 C CA . ALA A 1 114 ? -10.526 -3.653 7.195 1.00 81.88 114 ALA A CA 1
ATOM 888 C C . ALA A 1 114 ? -11.919 -4.032 7.743 1.00 81.88 114 ALA A C 1
ATOM 890 O O . ALA A 1 114 ? -12.451 -3.264 8.546 1.00 81.88 114 ALA A O 1
ATOM 891 N N . PRO A 1 115 ? -12.496 -5.217 7.440 1.00 86.50 115 PRO A N 1
ATOM 892 C CA . PRO A 1 115 ? -13.800 -5.587 7.994 1.00 86.50 115 PRO A CA 1
ATOM 893 C C . PRO A 1 115 ? -13.762 -5.778 9.514 1.00 86.50 115 PRO A C 1
ATOM 895 O O . PRO A 1 115 ? -14.757 -5.539 10.190 1.00 86.50 115 PRO A O 1
ATOM 898 N N . LYS A 1 116 ? -12.618 -6.184 10.079 1.00 87.69 116 LYS A N 1
ATOM 899 C CA . LYS A 1 116 ? -12.464 -6.332 11.533 1.00 87.69 116 LYS A CA 1
ATOM 900 C C . LYS A 1 116 ? -12.424 -4.976 12.231 1.00 87.69 116 LYS A C 1
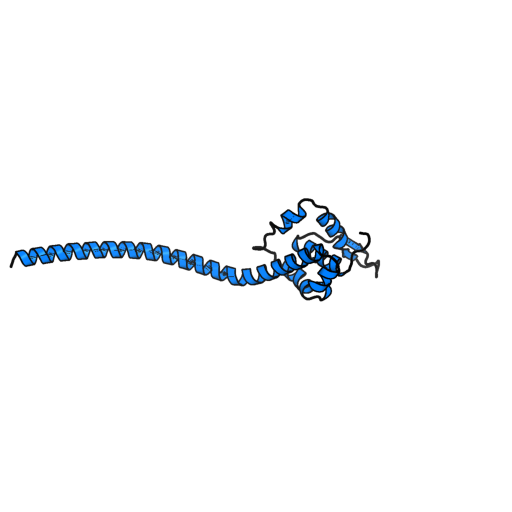ATOM 902 O O . LYS A 1 116 ? -13.066 -4.822 13.259 1.00 87.69 116 LYS A O 1
ATOM 907 N N . LYS A 1 117 ? -11.714 -4.000 11.658 1.00 84.75 117 LYS A N 1
ATOM 908 C CA . LYS A 1 117 ? -11.688 -2.619 12.160 1.00 84.75 117 LYS A CA 1
ATOM 909 C C . LYS A 1 117 ? -13.071 -1.971 12.102 1.00 84.75 117 LYS A C 1
ATOM 911 O O . LYS A 1 117 ? -13.455 -1.321 13.061 1.00 84.75 117 LYS A O 1
ATOM 916 N N . ALA A 1 118 ? -13.822 -2.195 11.021 1.00 87.12 118 ALA A N 1
ATOM 917 C CA . ALA A 1 118 ? -15.190 -1.693 10.901 1.00 87.12 118 ALA A CA 1
ATOM 918 C C . ALA A 1 118 ? -16.107 -2.268 11.995 1.00 87.12 118 ALA A C 1
ATOM 920 O O . ALA A 1 118 ? -16.762 -1.509 12.700 1.00 87.12 118 ALA A O 1
ATOM 921 N N . LYS A 1 119 ? -16.077 -3.593 12.202 1.00 90.25 119 LYS A N 1
ATOM 922 C CA . LYS A 1 119 ? -16.837 -4.250 13.279 1.00 90.25 119 LYS A CA 1
ATOM 923 C C . LYS A 1 119 ? -16.416 -3.798 14.676 1.00 90.25 119 LYS A C 1
ATOM 925 O O . LYS A 1 119 ? -17.257 -3.696 15.558 1.00 90.25 119 LYS A O 1
ATOM 930 N N . LEU A 1 120 ? -15.121 -3.555 14.885 1.00 90.38 120 LEU A N 1
ATOM 931 C CA . LEU A 1 120 ? -14.617 -3.038 16.155 1.00 90.38 120 LEU A CA 1
ATOM 932 C C . LEU A 1 120 ? -15.182 -1.643 16.433 1.00 90.38 120 LEU A C 1
ATOM 934 O O . LEU A 1 120 ? -15.701 -1.422 17.517 1.00 90.38 120 LEU A O 1
ATOM 938 N N . ALA A 1 121 ? -15.139 -0.742 15.448 1.00 93.25 121 ALA A N 1
ATOM 939 C CA . ALA A 1 121 ? -15.666 0.612 15.596 1.00 93.25 121 ALA A CA 1
ATOM 940 C C . ALA A 1 121 ? -17.180 0.625 15.882 1.00 93.25 121 ALA A C 1
ATOM 942 O O . ALA A 1 121 ? -17.643 1.418 16.694 1.00 93.25 121 ALA A O 1
ATOM 943 N N . GLU A 1 122 ? -17.941 -0.272 15.249 1.00 94.31 122 GLU A N 1
ATOM 944 C CA . GLU A 1 122 ? -19.374 -0.455 15.518 1.00 94.31 122 GLU A CA 1
ATOM 945 C C . GLU A 1 122 ? -19.626 -0.932 16.958 1.00 94.31 122 GLU A C 1
ATOM 947 O O . GLU A 1 122 ? -20.404 -0.318 17.684 1.00 94.31 122 GLU A O 1
ATOM 952 N N . ALA A 1 123 ? -18.911 -1.969 17.404 1.00 93.00 123 ALA A N 1
ATOM 953 C CA . ALA A 1 123 ? -19.046 -2.498 18.761 1.00 93.00 123 ALA A CA 1
ATOM 954 C C . ALA A 1 123 ? -18.589 -1.497 19.839 1.00 93.00 123 ALA A C 1
ATOM 956 O O . ALA A 1 123 ? -19.182 -1.431 20.912 1.00 93.00 123 ALA A O 1
ATOM 957 N N . GLU A 1 124 ? -17.542 -0.711 19.571 1.00 93.38 124 GLU A N 1
ATOM 958 C CA . GLU A 1 124 ? -17.082 0.355 20.467 1.00 93.38 124 GLU A CA 1
ATOM 959 C C . GLU A 1 124 ? -18.114 1.485 20.582 1.00 93.38 124 GLU A C 1
ATOM 961 O O . GLU A 1 124 ? -18.323 2.001 21.682 1.00 93.38 124 GLU A O 1
ATOM 966 N N . ALA A 1 125 ? -18.794 1.837 19.484 1.00 94.31 125 ALA A N 1
ATOM 967 C CA . ALA A 1 125 ? -19.879 2.814 19.500 1.00 94.31 125 ALA A CA 1
ATOM 968 C C . ALA A 1 125 ? -21.083 2.312 20.316 1.00 94.31 125 ALA A C 1
ATOM 970 O O . ALA A 1 125 ? -21.551 3.018 21.209 1.00 94.31 125 ALA A O 1
ATOM 971 N N . GLU A 1 126 ? -21.524 1.070 20.088 1.00 94.69 126 GLU A N 1
ATOM 972 C CA . GLU A 1 126 ? -22.602 0.442 20.866 1.00 94.69 126 GLU A CA 1
ATOM 973 C C . GLU A 1 126 ? -22.238 0.354 22.357 1.00 94.69 126 GLU A C 1
ATOM 975 O O . GLU A 1 126 ? -23.028 0.711 23.233 1.00 94.69 126 GLU A O 1
ATOM 980 N N . PHE A 1 127 ? -21.009 -0.064 22.668 1.00 92.50 127 PHE A N 1
ATOM 981 C CA . PHE A 1 127 ? -20.527 -0.144 24.043 1.00 92.50 127 PHE A CA 1
ATOM 982 C C . PHE A 1 127 ? -20.534 1.223 24.739 1.00 92.50 127 PHE A C 1
ATOM 984 O O . PHE A 1 127 ? -20.929 1.317 25.904 1.00 92.50 127 PHE A O 1
ATOM 991 N N . ALA A 1 128 ? -20.133 2.287 24.038 1.00 95.19 128 ALA A N 1
ATOM 992 C CA . ALA A 1 128 ? -20.169 3.643 24.574 1.00 95.19 128 ALA A CA 1
ATOM 993 C C . ALA A 1 128 ? -21.604 4.076 24.926 1.00 95.19 128 ALA A C 1
ATOM 995 O O . ALA A 1 128 ? -21.830 4.604 26.017 1.00 95.19 128 ALA A O 1
ATOM 996 N N . GLU A 1 129 ? -22.580 3.795 24.060 1.00 95.12 129 GLU A N 1
ATOM 997 C CA . GLU A 1 129 ? -23.997 4.081 24.320 1.00 95.12 129 GLU A CA 1
ATOM 998 C C . GLU A 1 129 ? -24.538 3.286 25.520 1.00 95.12 129 GLU A C 1
ATOM 1000 O O . GLU A 1 129 ? -25.183 3.848 26.414 1.00 95.12 129 GLU A O 1
ATOM 1005 N N . LEU A 1 130 ? -24.219 1.992 25.602 1.00 93.50 130 LEU A N 1
ATOM 1006 C CA . LEU A 1 130 ? -24.622 1.137 26.722 1.00 93.50 130 LEU A CA 1
ATOM 1007 C C . LEU A 1 130 ? -24.033 1.611 28.053 1.00 93.50 130 LEU A C 1
ATOM 1009 O O . LEU A 1 130 ? -24.726 1.599 29.072 1.00 93.50 130 LEU A O 1
ATOM 1013 N N . MET A 1 131 ? -22.777 2.060 28.061 1.00 93.94 131 MET A N 1
ATOM 1014 C CA . MET A 1 131 ? -22.131 2.594 29.261 1.00 93.94 131 MET A CA 1
ATOM 1015 C C . MET A 1 131 ? -22.806 3.874 29.761 1.00 93.94 131 MET A C 1
ATOM 1017 O O . MET A 1 131 ? -22.972 4.040 30.975 1.00 93.94 131 MET A O 1
ATOM 1021 N N . VAL A 1 132 ? -23.265 4.741 28.850 1.00 95.69 132 VAL A N 1
ATOM 1022 C CA . VAL A 1 132 ? -24.080 5.912 29.207 1.00 95.69 132 VAL A CA 1
ATOM 1023 C C . VAL A 1 132 ? -25.383 5.461 29.871 1.00 95.69 132 VAL A C 1
ATOM 1025 O O . VAL A 1 132 ? -25.669 5.881 30.995 1.00 95.69 132 VAL A O 1
ATOM 1028 N N . GLY A 1 133 ? -26.129 4.539 29.256 1.00 93.94 133 GLY A N 1
ATOM 1029 C CA . GLY A 1 133 ? -27.376 4.016 29.829 1.00 93.94 133 GLY A CA 1
ATOM 1030 C C . GLY A 1 133 ? -27.189 3.335 31.192 1.00 93.94 133 GLY A C 1
ATOM 1031 O O . GLY A 1 133 ? -27.954 3.572 32.129 1.00 93.94 133 GLY A O 1
ATOM 1032 N N . LEU A 1 134 ? -26.133 2.535 31.341 1.00 93.38 134 LEU A N 1
ATOM 1033 C CA . LEU A 1 134 ? -25.805 1.839 32.583 1.00 93.38 134 LEU A CA 1
ATOM 1034 C C . LEU A 1 134 ? -25.459 2.814 33.712 1.00 93.38 134 LEU A C 1
ATOM 1036 O O . LEU A 1 134 ? -25.880 2.601 34.850 1.00 93.38 134 LEU A O 1
ATOM 1040 N N . SER A 1 135 ? -24.724 3.889 33.416 1.00 94.81 135 SER A N 1
ATOM 1041 C CA . SER A 1 135 ? -24.426 4.928 34.409 1.00 94.81 135 SER A CA 1
ATOM 1042 C C . SER A 1 135 ? -25.692 5.642 34.895 1.00 94.81 135 SER A C 1
ATOM 1044 O O . SER A 1 135 ? -25.864 5.806 36.102 1.00 94.81 135 SER A O 1
ATOM 1046 N N . ALA A 1 136 ? -26.623 5.957 33.987 1.00 95.44 136 ALA A N 1
ATOM 1047 C CA . ALA A 1 136 ? -27.912 6.547 34.335 1.00 95.44 136 ALA A CA 1
ATOM 1048 C C . ALA A 1 136 ? -28.744 5.606 35.223 1.00 95.44 136 ALA A C 1
ATOM 1050 O O . ALA A 1 136 ? -29.241 6.018 36.270 1.00 95.44 136 ALA A O 1
ATOM 1051 N N . LYS A 1 137 ? -28.829 4.315 34.873 1.00 93.69 137 LYS A N 1
ATOM 1052 C CA . LYS A 1 137 ? -29.571 3.329 35.676 1.00 93.69 137 LYS A CA 1
ATOM 1053 C C . LYS A 1 137 ? -28.955 3.067 37.044 1.00 93.69 137 LYS A C 1
ATOM 1055 O O . LYS A 1 137 ? -29.691 2.902 38.014 1.00 93.69 137 LYS A O 1
ATOM 1060 N N . LYS A 1 138 ? -27.626 3.084 37.156 1.00 93.75 138 LYS A N 1
ATOM 1061 C CA . LYS A 1 138 ? -26.948 3.024 38.459 1.00 93.75 138 LYS A CA 1
ATOM 1062 C C . LYS A 1 138 ? -27.262 4.243 39.330 1.00 93.75 138 LYS A C 1
ATOM 1064 O O . LYS A 1 138 ? -27.439 4.076 40.532 1.00 93.75 138 LYS A O 1
ATOM 1069 N N . ALA A 1 139 ? -27.360 5.436 38.741 1.00 95.00 139 ALA A N 1
ATOM 1070 C CA . ALA A 1 139 ? -27.733 6.646 39.472 1.00 95.00 139 ALA A CA 1
ATOM 1071 C C . ALA A 1 139 ? -29.189 6.595 39.971 1.00 95.00 139 ALA A C 1
ATOM 1073 O O . ALA A 1 139 ? -29.435 6.877 41.141 1.00 95.00 139 ALA A O 1
ATOM 1074 N N . GLU A 1 140 ? -30.133 6.165 39.123 1.00 94.50 140 GLU A N 1
ATOM 1075 C CA . GLU A 1 140 ? -31.537 5.956 39.517 1.00 94.50 140 GLU A CA 1
ATOM 1076 C C . GLU A 1 140 ? -31.658 4.945 40.671 1.00 94.50 140 GLU A C 1
ATOM 1078 O O . GLU A 1 140 ? -32.364 5.195 41.649 1.00 94.50 140 GLU A O 1
ATOM 1083 N N . LEU A 1 141 ? -30.951 3.811 40.583 1.00 94.12 141 LEU A N 1
ATOM 1084 C CA . LEU A 1 141 ? -30.984 2.778 41.620 1.00 94.12 141 LEU A CA 1
ATOM 1085 C C . LEU A 1 141 ? -30.469 3.307 42.964 1.00 94.12 141 LEU A C 1
ATOM 1087 O O . LEU A 1 141 ? -31.128 3.108 43.981 1.00 94.12 141 LEU A O 1
ATOM 1091 N N . ALA A 1 142 ? -29.343 4.027 42.962 1.00 95.06 142 ALA A N 1
ATOM 1092 C CA . ALA A 1 142 ? -28.775 4.613 44.175 1.00 95.06 142 ALA A CA 1
ATOM 1093 C C . ALA A 1 142 ? -29.741 5.603 44.852 1.00 95.06 142 ALA A C 1
ATOM 1095 O O . ALA A 1 142 ? -29.826 5.658 46.080 1.00 95.06 142 ALA A O 1
ATOM 1096 N N . GLU A 1 143 ? -30.508 6.365 44.067 1.00 95.19 143 GLU A N 1
ATOM 1097 C CA . GLU A 1 143 ? -31.530 7.265 44.601 1.00 95.19 143 GLU A CA 1
ATOM 1098 C C . GLU A 1 143 ? -32.686 6.496 45.259 1.00 95.19 143 GLU A C 1
ATOM 1100 O O . GLU A 1 143 ? -33.129 6.846 46.357 1.00 95.19 143 GLU A O 1
ATOM 1105 N N . VAL A 1 144 ? -33.173 5.433 44.613 1.00 95.69 144 VAL A N 1
ATOM 1106 C CA . VAL A 1 144 ? -34.248 4.590 45.158 1.00 95.69 144 VAL A CA 1
ATOM 1107 C C . VAL A 1 144 ? -33.796 3.889 46.438 1.00 95.69 144 VAL A C 1
ATOM 1109 O O . VAL A 1 144 ? -34.531 3.910 47.427 1.00 95.69 144 VAL A O 1
ATOM 1112 N N . GLU A 1 145 ? -32.587 3.327 46.457 1.00 93.81 145 GLU A N 1
ATOM 1113 C CA . GLU A 1 145 ? -31.999 2.702 47.646 1.00 93.81 145 GLU A CA 1
ATOM 1114 C C . GLU A 1 145 ? -31.882 3.698 48.807 1.00 93.81 145 GLU A C 1
ATOM 1116 O O . GLU A 1 145 ? -32.276 3.381 49.932 1.00 93.81 145 GLU A O 1
ATOM 1121 N N . ALA A 1 146 ? -31.438 4.932 48.540 1.00 94.69 146 ALA A N 1
ATOM 1122 C CA . ALA A 1 146 ? -31.362 5.985 49.551 1.00 94.69 146 ALA A CA 1
ATOM 1123 C C . ALA A 1 146 ? -32.743 6.347 50.128 1.00 94.69 146 ALA A C 1
ATOM 1125 O O . ALA A 1 146 ? -32.894 6.482 51.346 1.00 94.69 146 ALA A O 1
ATOM 1126 N N . ARG A 1 147 ? -33.774 6.467 49.280 1.00 93.38 147 ARG A N 1
ATOM 1127 C CA . ARG A 1 147 ? -35.155 6.728 49.729 1.00 93.38 147 ARG A CA 1
ATOM 1128 C C . ARG A 1 147 ? -35.700 5.580 50.577 1.00 93.38 147 ARG A C 1
ATOM 1130 O O . ARG A 1 147 ? -36.339 5.824 51.599 1.00 93.38 147 ARG A O 1
ATOM 1137 N N . LEU A 1 148 ? -35.439 4.339 50.172 1.00 93.31 148 LEU A N 1
ATOM 1138 C CA . LEU A 1 148 ? -35.908 3.144 50.872 1.00 93.31 148 LEU A CA 1
ATOM 1139 C C . LEU A 1 148 ? -35.236 3.007 52.246 1.00 93.31 148 LEU A C 1
ATOM 1141 O O . LEU A 1 148 ? -35.912 2.729 53.235 1.00 93.31 148 LEU A O 1
ATOM 1145 N N . ALA A 1 149 ? -33.940 3.315 52.338 1.00 93.44 149 ALA A N 1
ATOM 1146 C CA . ALA A 1 149 ? -33.221 3.391 53.607 1.00 93.44 149 ALA A CA 1
ATOM 1147 C C . ALA A 1 149 ? -33.807 4.463 54.546 1.00 93.44 149 ALA A C 1
ATOM 1149 O O . ALA A 1 149 ? -34.021 4.192 55.727 1.00 93.44 149 ALA A O 1
ATOM 1150 N N . GLN A 1 150 ? -34.133 5.654 54.029 1.00 92.94 150 GLN A N 1
ATOM 1151 C CA . GLN A 1 150 ? -34.780 6.710 54.821 1.00 92.94 150 GLN A CA 1
ATOM 1152 C C . GLN A 1 150 ? -36.171 6.307 55.327 1.00 92.94 150 GLN A C 1
ATOM 1154 O O . GLN A 1 150 ? -36.517 6.598 56.470 1.00 92.94 150 GLN A O 1
ATOM 1159 N N . LEU A 1 151 ? -36.979 5.658 54.485 1.00 91.81 151 LEU A N 1
ATOM 1160 C CA . LEU A 1 151 ? -38.307 5.164 54.862 1.00 91.81 151 LEU A CA 1
ATOM 1161 C C . LEU A 1 151 ? -38.219 4.089 55.950 1.00 91.81 151 LEU A C 1
ATOM 1163 O O . LEU A 1 151 ? -38.956 4.163 56.930 1.00 91.81 151 LEU A O 1
ATOM 1167 N N . ASN A 1 152 ? -37.287 3.143 55.812 1.00 89.62 152 ASN A N 1
ATOM 1168 C CA . ASN A 1 152 ? -37.056 2.106 56.817 1.00 89.62 152 ASN A CA 1
ATOM 1169 C C . ASN A 1 152 ? -36.587 2.691 58.156 1.00 89.62 152 ASN A C 1
ATOM 1171 O O . ASN A 1 152 ? -37.078 2.266 59.197 1.00 89.62 152 ASN A O 1
ATOM 1175 N N . ALA A 1 153 ? -35.695 3.688 58.143 1.00 91.69 153 ALA A N 1
ATOM 1176 C CA . ALA A 1 153 ? -35.262 4.370 59.364 1.00 91.69 153 ALA A CA 1
ATOM 1177 C C . ALA A 1 153 ? -36.434 5.063 60.081 1.00 91.69 153 ALA A C 1
ATOM 1179 O O . ALA A 1 153 ? -36.614 4.885 61.280 1.00 91.69 153 ALA A O 1
ATOM 1180 N N . LYS A 1 154 ? -37.295 5.774 59.337 1.00 88.69 154 LYS A N 1
ATOM 1181 C CA . LYS A 1 154 ? -38.495 6.416 59.904 1.00 88.69 154 LYS A CA 1
ATOM 1182 C C . LYS A 1 154 ? -39.485 5.416 60.498 1.00 88.69 154 LYS A C 1
ATOM 1184 O O . LYS A 1 154 ? -40.101 5.715 61.512 1.00 88.69 154 LYS A O 1
ATOM 1189 N N . LEU A 1 155 ? -39.666 4.260 59.857 1.00 86.94 155 LEU A N 1
ATOM 1190 C CA . LEU A 1 155 ? -40.527 3.198 60.383 1.00 86.94 155 LEU A CA 1
ATOM 1191 C C . LEU A 1 155 ? -39.974 2.617 61.688 1.00 86.94 155 LEU A C 1
ATOM 1193 O O . LEU A 1 155 ? -40.751 2.388 62.608 1.00 86.94 155 LEU A O 1
ATOM 1197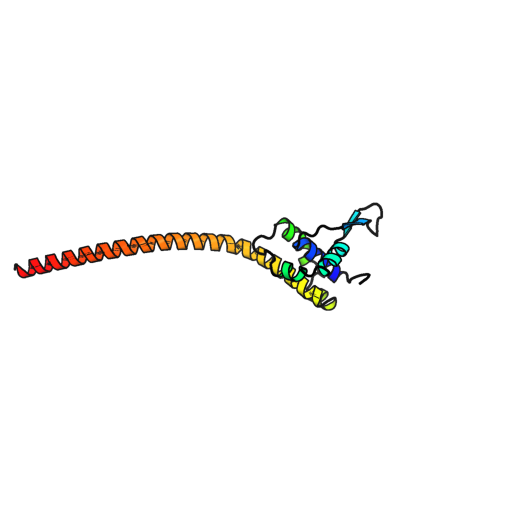 N N . ALA A 1 156 ? -38.656 2.416 61.772 1.00 86.69 156 ALA A N 1
ATOM 1198 C CA . ALA A 1 156 ? -38.002 1.919 62.979 1.00 86.69 156 ALA A CA 1
ATOM 1199 C C . ALA A 1 156 ? -38.103 2.905 64.157 1.00 86.69 156 ALA A C 1
ATOM 1201 O O . ALA A 1 156 ? -38.320 2.468 65.278 1.00 86.69 156 ALA A O 1
ATOM 1202 N N . ASP A 1 157 ? -38.018 4.216 63.904 1.00 83.19 157 ASP A N 1
ATOM 1203 C CA . ASP A 1 157 ? -38.191 5.252 64.938 1.00 83.19 157 ASP A CA 1
ATOM 1204 C C . ASP A 1 157 ? -39.640 5.361 65.465 1.00 83.19 157 ASP A C 1
ATOM 1206 O O . ASP A 1 157 ? -39.879 5.983 66.500 1.00 83.19 157 ASP A O 1
ATOM 1210 N N . MET A 1 158 ? -40.624 4.805 64.746 1.00 74.75 158 MET A N 1
ATOM 1211 C CA . MET A 1 158 ? -42.047 4.837 65.120 1.00 74.75 158 MET A CA 1
ATOM 1212 C C . MET A 1 158 ? -42.519 3.603 65.912 1.00 74.75 158 MET A C 1
ATOM 1214 O O . MET A 1 158 ? -43.691 3.565 66.296 1.00 74.75 158 MET A O 1
ATOM 1218 N N . GLN A 1 159 ? -41.658 2.606 66.134 1.00 51.94 159 GLN A N 1
ATOM 1219 C CA . GLN A 1 159 ? -41.954 1.388 66.907 1.00 51.94 159 GLN A CA 1
ATOM 1220 C C . GLN A 1 159 ? -41.288 1.420 68.282 1.00 51.94 159 GLN A C 1
ATOM 1222 O O . GLN A 1 159 ? -41.916 0.880 69.221 1.00 51.94 159 GLN A O 1
#

pLDDT: mean 88.99, std 7.12, range [51.94, 95.69]

InterPro domains:
  IPR024743 Dynein heavy chain, coiled coil stalk [PF12777] (3-155)
  IPR026983 Dynein heavy chain [PTHR45703] (1-158)

Sequence (159 aa):
MKSPPTAVKVVMEVVCIMLSVKPKKVNDPANPSRKMDDYWTPSQALLGDPTFMTKLQEYDKDNIPAVIITAVRPYLDKPEFSPELVQKASKAAFGLCQWARAMEAYDRVAKVVAPKKAKLAEAEAEFAELMVGLSAKKAELAEVEARLAQLNAKLADMQ

Foldseek 3Di:
DVDADPLLQLLLQLVCLQLVNFFDFDQDPVGNVDTDGHSPVVSVVLVVDPCNVVCLVPPPLLDRDPVSLVVNVVSLPDPSLPLVNQVVRDVVSSVSSVSSVVSSVSNVVSVVVVVVVVVVVVVVVVVVVVVVVVVVVVVVVVVVVVVVVVVVVVVVVVD

Secondary structure (DSSP, 8-state):
--S--HHHHHHHHHHHHHTTPPPEEEEETTEEEEEEEE-HHHHHHHHT-TTHHHHHHS--TTS--HHHHHHHHHHHTSGGG-HHHHHHH-HHHHHHHHHHHHHHHHHHHHHHHHHHHHHHHHHHHHHHHHHHHHHHHHHHHHHHHHHHHHHHHHHHHT-

Organism: Haematococcus lacustris (NCBI:txid44745)

Radius of gyration: 31.27 Å; chains: 1; bounding box: 66×30×104 Å